Protein AF-A0A7Y1YVW4-F1 (afdb_monomer)

Nearest PDB structures (foldseek):
  5nim-assembly1_A  TM=5.819E-01  e=1.202E+00  Mycobacterium tuberculosis
  5f27-assembly1_A-2  TM=5.904E-01  e=3.235E+00  Mycobacterium tuberculosis CDC1551
  5nz1-assembly1_A  TM=5.625E-01  e=4.423E+00  Mycobacterium tuberculosis H37Rv
  8pni-assembly1_B  TM=2.778E-01  e=3.408E+00  Pseudomonas aeruginosa
  5wdd-assembly2_B  TM=2.555E-01  e=6.370E+00  Gallus gallus

Sequence (123 aa):
MFDVINGLATFAVENPELGRIWLFEMLSSDNPEDDVFFSHFHKSTAAMTASDVSEPGIDAEVLSVLMLAGYFLWPVWVRSKARTKKERNAMARRMSREVLRLTLHGTMRPEAFPELQALLDEA

Structure (mmCIF, N/CA/C/O backbone):
data_AF-A0A7Y1YVW4-F1
#
_entry.id   AF-A0A7Y1YVW4-F1
#
loop_
_atom_site.group_PDB
_atom_site.id
_atom_site.type_symbol
_atom_site.label_atom_id
_atom_site.label_alt_id
_atom_site.label_comp_id
_atom_site.label_asym_id
_atom_site.label_entity_id
_atom_site.label_seq_id
_atom_site.pdbx_PDB_ins_code
_atom_site.Cartn_x
_atom_site.Cartn_y
_atom_site.Cartn_z
_atom_site.occupancy
_atom_site.B_iso_or_equiv
_atom_site.auth_seq_id
_atom_site.auth_comp_id
_atom_site.auth_asym_id
_atom_site.auth_atom_id
_atom_site.pdbx_PDB_model_num
ATOM 1 N N . MET A 1 1 ? -2.349 13.092 -4.332 1.00 67.62 1 MET A N 1
ATOM 2 C CA . MET A 1 1 ? -1.627 11.844 -3.989 1.00 67.62 1 MET A CA 1
ATOM 3 C C . MET A 1 1 ? -1.432 11.662 -2.486 1.00 67.62 1 MET A C 1
ATOM 5 O O . MET A 1 1 ? -1.935 10.685 -1.947 1.00 67.62 1 MET A O 1
ATOM 9 N N . PHE A 1 2 ? -0.761 12.590 -1.791 1.00 75.50 2 PHE A N 1
ATOM 10 C CA . PHE A 1 2 ? -0.528 12.470 -0.344 1.00 75.50 2 PHE A CA 1
ATOM 11 C C . PHE A 1 2 ? -1.816 12.292 0.477 1.00 75.50 2 PHE A C 1
ATOM 13 O O . PHE A 1 2 ? -1.842 11.463 1.380 1.00 75.50 2 PHE A O 1
ATOM 20 N N . ASP A 1 3 ? -2.895 12.997 0.131 1.00 78.06 3 ASP A N 1
ATOM 21 C CA . ASP A 1 3 ? -4.174 12.874 0.843 1.00 78.06 3 ASP A CA 1
ATOM 22 C C . ASP A 1 3 ? -4.801 11.482 0.718 1.00 78.06 3 ASP A C 1
ATOM 24 O O . ASP A 1 3 ? -5.421 11.011 1.664 1.00 78.06 3 ASP A O 1
ATOM 28 N N . VAL A 1 4 ? -4.577 10.786 -0.403 1.00 80.31 4 VAL A N 1
ATOM 29 C CA . VAL A 1 4 ? -5.046 9.405 -0.615 1.00 80.31 4 VAL A CA 1
ATOM 30 C C . VAL A 1 4 ? -4.245 8.443 0.261 1.00 80.31 4 VAL A C 1
ATOM 32 O O . VAL A 1 4 ? -4.825 7.695 1.043 1.00 80.31 4 VAL A O 1
ATOM 35 N N . ILE A 1 5 ? -2.910 8.532 0.207 1.00 82.50 5 ILE A N 1
ATOM 36 C CA . ILE A 1 5 ? -1.996 7.730 1.040 1.00 82.50 5 ILE A CA 1
ATOM 37 C C . ILE A 1 5 ? -2.304 7.941 2.529 1.00 82.50 5 ILE A C 1
ATOM 39 O O . ILE A 1 5 ? -2.374 6.992 3.312 1.00 82.50 5 ILE A O 1
ATOM 43 N N . ASN A 1 6 ? -2.504 9.199 2.926 1.00 86.38 6 ASN A N 1
ATOM 44 C CA . ASN A 1 6 ? -2.794 9.562 4.301 1.00 86.38 6 ASN A CA 1
ATOM 45 C C . ASN A 1 6 ? -4.208 9.177 4.738 1.00 86.38 6 ASN A C 1
ATOM 47 O O . ASN A 1 6 ? -4.390 8.763 5.884 1.00 86.38 6 ASN A O 1
ATOM 51 N N . GLY A 1 7 ? -5.189 9.289 3.844 1.00 87.94 7 GLY A N 1
ATOM 52 C CA . GLY A 1 7 ? -6.552 8.827 4.072 1.00 87.94 7 GLY A CA 1
ATOM 53 C C . GLY A 1 7 ? -6.582 7.329 4.345 1.00 87.94 7 GLY A C 1
ATOM 54 O O . GLY A 1 7 ? -7.141 6.911 5.354 1.00 87.94 7 GLY A O 1
ATOM 55 N N . LEU A 1 8 ? -5.888 6.536 3.527 1.00 88.31 8 LEU A N 1
ATOM 56 C CA . LEU A 1 8 ? -5.833 5.084 3.677 1.00 88.31 8 LEU A CA 1
ATOM 57 C C . LEU A 1 8 ? -5.103 4.646 4.954 1.00 88.31 8 LEU A C 1
ATOM 59 O O . LEU A 1 8 ? -5.605 3.807 5.699 1.00 88.31 8 LEU A O 1
ATOM 63 N N . ALA A 1 9 ? -3.960 5.265 5.265 1.00 91.75 9 ALA A N 1
ATOM 64 C CA . ALA A 1 9 ? -3.238 4.991 6.507 1.00 91.75 9 ALA A CA 1
ATOM 65 C C . ALA A 1 9 ? -4.067 5.355 7.749 1.00 91.75 9 ALA A C 1
ATOM 67 O O . ALA A 1 9 ? -4.069 4.619 8.736 1.00 91.75 9 ALA A O 1
ATOM 68 N N . THR A 1 10 ? -4.778 6.487 7.706 1.00 93.06 10 THR A N 1
ATOM 69 C CA . THR A 1 10 ? -5.696 6.899 8.777 1.00 93.06 10 THR A CA 1
ATOM 70 C C . THR A 1 10 ? -6.841 5.906 8.915 1.00 93.06 10 THR A C 1
ATOM 72 O O . THR A 1 10 ? -7.078 5.418 10.016 1.00 93.06 10 THR A O 1
ATOM 75 N N . PHE A 1 11 ? -7.491 5.549 7.806 1.00 92.19 11 PHE A N 1
ATOM 76 C CA . PHE A 1 11 ? -8.603 4.606 7.783 1.00 92.19 11 PHE A CA 1
ATOM 77 C C . PHE A 1 11 ? -8.214 3.248 8.374 1.00 92.19 11 PHE A C 1
ATOM 79 O O . PHE A 1 11 ? -8.900 2.762 9.270 1.00 92.19 11 PHE A O 1
ATOM 86 N N . ALA A 1 12 ? -7.087 2.674 7.946 1.00 92.81 12 ALA A N 1
ATOM 87 C CA . ALA A 1 12 ? -6.587 1.401 8.464 1.00 92.81 12 ALA A CA 1
ATOM 88 C C . ALA A 1 12 ? -6.299 1.455 9.976 1.00 92.81 12 ALA A C 1
ATOM 90 O O . ALA A 1 12 ? -6.566 0.505 10.710 1.00 92.81 12 ALA A O 1
ATOM 91 N N . VAL A 1 13 ? -5.765 2.579 10.465 1.00 94.88 13 VAL A N 1
ATOM 92 C CA . VAL A 1 13 ? -5.480 2.777 11.893 1.00 94.88 13 VAL A CA 1
ATOM 93 C C . VAL A 1 13 ? -6.748 2.992 12.722 1.00 94.88 13 VAL A C 1
ATOM 95 O O . VAL A 1 13 ? -6.792 2.574 13.882 1.00 94.88 13 VAL A O 1
ATOM 98 N N . GLU A 1 14 ? -7.753 3.664 12.165 1.00 94.06 14 GLU A N 1
ATOM 99 C CA . GLU A 1 14 ? -9.033 3.906 12.833 1.00 94.06 14 GLU A CA 1
ATOM 100 C C . GLU A 1 14 ? -9.939 2.669 12.833 1.00 94.06 14 GLU A C 1
ATOM 102 O O . GLU A 1 14 ? -10.684 2.500 13.795 1.00 94.06 14 GLU A O 1
ATOM 107 N N . ASN A 1 15 ? -9.809 1.789 11.833 1.00 93.94 15 ASN A N 1
ATOM 108 C CA . ASN A 1 15 ? -10.664 0.613 11.633 1.00 93.94 15 ASN A CA 1
ATOM 109 C C . ASN A 1 15 ? -9.840 -0.693 11.502 1.00 93.94 15 ASN A C 1
ATOM 111 O O . ASN A 1 15 ? -9.886 -1.374 10.471 1.00 93.94 15 ASN A O 1
ATOM 115 N N . PRO A 1 16 ? -9.026 -1.062 12.513 1.00 92.62 16 PRO A N 1
ATOM 116 C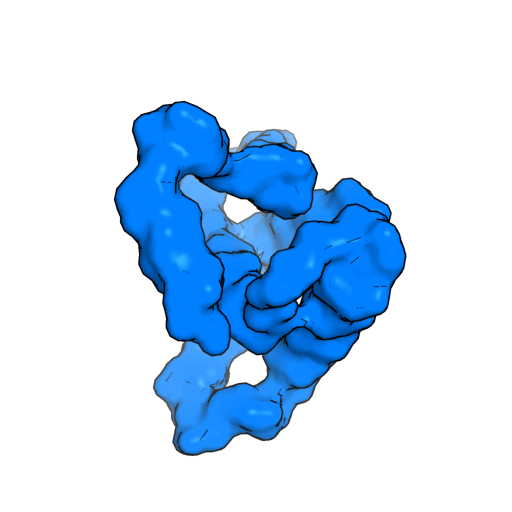 CA . PRO A 1 16 ? -8.127 -2.216 12.435 1.00 92.62 16 PRO A CA 1
ATOM 117 C C . PRO A 1 16 ? -8.853 -3.559 12.284 1.00 92.62 16 PRO A C 1
ATOM 119 O O . PRO A 1 16 ? -8.268 -4.527 11.808 1.00 92.62 16 PRO A O 1
ATOM 122 N N . GLU A 1 17 ? -10.095 -3.663 12.747 1.00 93.88 17 GLU A N 1
ATOM 123 C C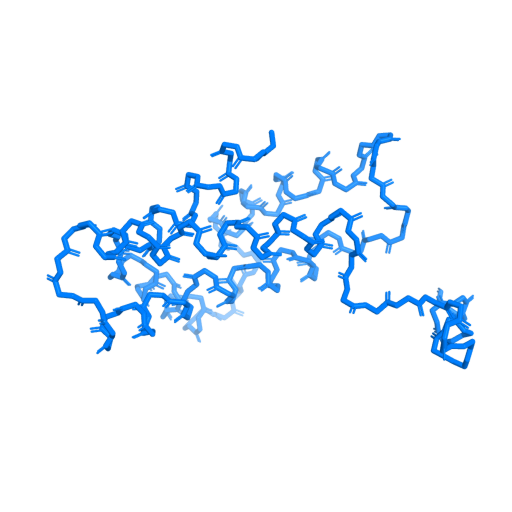A . GLU A 1 17 ? -10.950 -4.838 12.579 1.00 93.88 17 GLU A CA 1
ATOM 124 C C . GLU A 1 17 ? -11.339 -5.079 11.122 1.00 93.88 17 GLU A C 1
ATOM 126 O O . GLU A 1 17 ? -11.296 -6.230 10.700 1.00 93.88 17 GLU A O 1
ATOM 131 N N . LEU A 1 18 ? -11.612 -4.027 10.341 1.00 91.56 18 LEU A N 1
ATOM 132 C CA . LEU A 1 18 ? -11.928 -4.169 8.917 1.00 91.56 18 LEU A CA 1
ATOM 133 C C . LEU A 1 18 ? -10.741 -4.754 8.150 1.00 91.56 18 LEU A C 1
ATOM 135 O O . LEU A 1 18 ? -10.908 -5.691 7.379 1.00 91.56 18 LEU A O 1
ATOM 139 N N . GLY A 1 19 ? -9.527 -4.274 8.438 1.00 89.69 19 GLY A N 1
ATOM 140 C CA . GLY A 1 19 ? -8.309 -4.839 7.854 1.00 89.69 19 GLY A CA 1
ATOM 141 C C . GLY A 1 19 ? -8.077 -6.305 8.239 1.00 89.69 19 GLY A C 1
ATOM 142 O O . GLY A 1 19 ? -7.602 -7.082 7.421 1.00 89.69 19 GLY A O 1
ATOM 143 N N . ARG A 1 20 ? -8.437 -6.713 9.465 1.00 90.81 20 ARG A N 1
ATOM 144 C CA . ARG A 1 20 ? -8.323 -8.121 9.891 1.00 90.81 20 ARG A CA 1
ATOM 145 C C . ARG A 1 20 ? -9.348 -9.026 9.223 1.00 90.81 20 ARG A C 1
ATOM 147 O O . ARG A 1 20 ? -8.988 -10.139 8.865 1.00 90.81 20 ARG A O 1
ATOM 154 N N . ILE A 1 21 ? -10.596 -8.573 9.114 1.00 91.62 21 ILE A N 1
ATOM 155 C CA . ILE A 1 21 ? -11.664 -9.325 8.447 1.00 91.62 21 ILE A CA 1
ATOM 156 C C . ILE A 1 21 ? -11.280 -9.530 6.988 1.00 91.62 21 ILE A C 1
ATOM 158 O O . ILE A 1 21 ? -11.237 -10.667 6.538 1.00 91.62 21 ILE A O 1
ATOM 162 N N . TRP A 1 22 ? -10.882 -8.457 6.304 1.00 90.69 22 TRP A N 1
ATOM 163 C CA . TRP A 1 22 ? -10.485 -8.548 4.906 1.00 90.69 22 TRP A CA 1
ATOM 164 C C . TRP A 1 22 ? -9.257 -9.450 4.711 1.00 90.69 22 TRP A C 1
ATOM 166 O O . TRP A 1 22 ? -9.273 -10.332 3.860 1.00 90.69 22 TRP A O 1
ATOM 176 N N . LEU A 1 23 ? -8.218 -9.322 5.549 1.00 90.00 23 LEU A N 1
ATOM 177 C CA . LEU A 1 23 ? -7.071 -10.234 5.491 1.00 90.00 23 LEU A CA 1
ATOM 178 C C . LEU A 1 23 ? -7.491 -11.696 5.711 1.00 90.00 23 LEU A C 1
ATOM 180 O O . LEU A 1 23 ? -6.979 -12.585 5.042 1.00 90.00 23 LEU A O 1
ATOM 184 N N . PHE A 1 24 ? -8.411 -11.958 6.640 1.00 90.69 24 PHE A N 1
ATOM 185 C CA . PHE A 1 24 ? -8.922 -13.305 6.872 1.00 90.69 24 PHE A CA 1
ATOM 186 C C . PHE A 1 24 ? -9.693 -13.845 5.662 1.00 90.69 24 PHE A C 1
ATOM 188 O O . PHE A 1 24 ? -9.458 -14.984 5.271 1.00 90.69 24 PHE A O 1
ATOM 195 N N . GLU A 1 25 ? -10.574 -13.043 5.061 1.00 88.81 25 GLU A N 1
ATOM 196 C CA . GLU A 1 25 ? -11.323 -13.406 3.852 1.00 88.81 25 GLU A CA 1
ATOM 197 C C . GLU A 1 25 ? -10.374 -13.715 2.691 1.00 88.81 25 GLU A C 1
ATOM 199 O O . GLU A 1 25 ? -10.484 -14.774 2.080 1.00 88.81 25 GLU A O 1
ATOM 204 N N . MET A 1 26 ? -9.376 -12.858 2.464 1.00 86.50 26 MET A N 1
ATOM 205 C CA . MET A 1 26 ? -8.360 -13.042 1.426 1.00 86.50 26 MET A CA 1
ATOM 206 C C . MET A 1 26 ? -7.544 -14.324 1.636 1.00 86.50 26 MET A C 1
ATOM 208 O O . MET A 1 26 ? -7.334 -15.078 0.693 1.00 86.50 26 MET A O 1
ATOM 212 N N . LEU A 1 27 ? -7.120 -14.607 2.874 1.00 88.50 27 LEU A N 1
ATOM 213 C CA . LEU A 1 27 ? -6.383 -15.833 3.218 1.00 88.50 27 LEU A CA 1
ATOM 214 C C . LEU A 1 27 ? -7.246 -17.101 3.172 1.00 88.50 27 LEU A C 1
ATOM 216 O O . LEU A 1 27 ? -6.699 -18.201 3.139 1.00 88.50 27 LEU A O 1
ATOM 220 N N . SER A 1 28 ? -8.569 -16.954 3.225 1.00 88.62 28 SER A N 1
ATOM 221 C CA . SER A 1 28 ? -9.523 -18.066 3.193 1.00 88.62 28 SER A CA 1
ATOM 222 C C . SER A 1 28 ? -10.116 -18.297 1.801 1.00 88.62 28 SER A C 1
ATOM 224 O O . SER A 1 28 ? -10.890 -19.237 1.636 1.00 88.62 28 SER A O 1
ATOM 226 N N . SER A 1 29 ? -9.807 -17.439 0.824 1.00 86.31 29 SER A N 1
ATOM 227 C CA . SER A 1 29 ? -10.320 -17.544 -0.540 1.00 86.31 29 SER A CA 1
ATOM 228 C C . SER A 1 29 ? -9.492 -18.526 -1.363 1.00 86.31 29 SER A C 1
ATOM 230 O O . SER A 1 29 ? -8.265 -18.438 -1.388 1.00 86.31 29 SER A O 1
ATOM 232 N N . ASP A 1 30 ? -10.167 -19.408 -2.100 1.00 86.56 30 ASP A N 1
ATOM 233 C CA . ASP A 1 30 ? -9.529 -20.245 -3.122 1.00 86.56 30 ASP A CA 1
ATOM 234 C C . ASP A 1 30 ? -9.140 -19.422 -4.370 1.00 86.56 30 ASP A C 1
ATOM 236 O O . ASP A 1 30 ? -8.224 -19.801 -5.097 1.00 86.56 30 ASP A O 1
ATOM 240 N N . ASN A 1 31 ? -9.796 -18.268 -4.580 1.00 84.69 31 ASN A N 1
ATOM 241 C CA . ASN A 1 31 ? -9.574 -17.340 -5.691 1.00 84.69 31 ASN A CA 1
ATOM 242 C C . ASN A 1 31 ? -9.394 -15.902 -5.160 1.00 84.69 31 ASN A C 1
ATOM 244 O O . ASN A 1 31 ? -10.365 -15.144 -5.065 1.00 84.69 31 ASN A O 1
ATOM 248 N N . PRO A 1 32 ? -8.178 -15.481 -4.783 1.00 7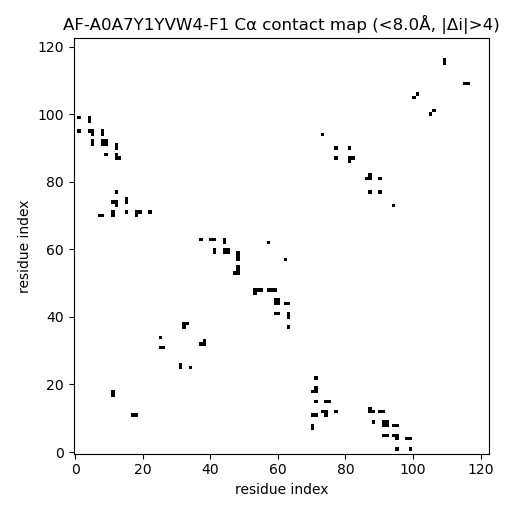5.94 32 PRO A N 1
ATOM 249 C CA . PRO A 1 32 ? -7.932 -14.112 -4.321 1.00 75.94 32 PRO A CA 1
ATOM 250 C C . PRO A 1 32 ? -8.139 -13.053 -5.420 1.00 75.94 32 PRO A C 1
ATOM 252 O O . PRO A 1 32 ? -8.370 -11.889 -5.106 1.00 75.94 32 PRO A O 1
ATOM 255 N N . GLU A 1 33 ? -8.111 -13.445 -6.697 1.00 75.94 33 GLU A N 1
ATOM 256 C CA . GLU A 1 33 ? -8.349 -12.551 -7.843 1.00 75.94 33 GLU A CA 1
ATOM 257 C C . GLU A 1 33 ? -9.795 -12.026 -7.920 1.00 75.94 33 GLU A C 1
ATOM 259 O O . GLU A 1 33 ? -10.032 -10.936 -8.445 1.00 75.94 33 GLU A O 1
ATOM 264 N N . ASP A 1 34 ? -10.759 -12.756 -7.347 1.00 84.62 34 ASP A N 1
ATOM 265 C CA . ASP A 1 34 ? -12.174 -12.361 -7.305 1.00 84.62 34 ASP A CA 1
ATOM 266 C C . ASP A 1 34 ? -12.464 -11.309 -6.210 1.00 84.62 34 ASP A C 1
ATOM 268 O O . ASP A 1 34 ? -13.589 -10.812 -6.083 1.00 84.62 34 ASP A O 1
A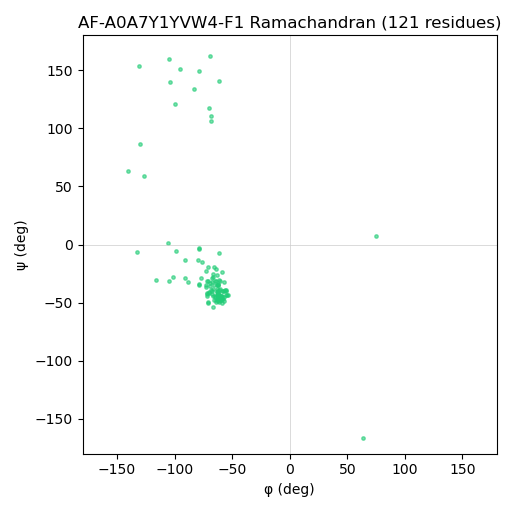TOM 272 N N . ASP A 1 35 ? -11.460 -10.944 -5.404 1.00 88.94 35 ASP A N 1
ATOM 273 C CA . ASP A 1 35 ? -11.605 -9.975 -4.322 1.00 88.94 35 ASP A CA 1
ATOM 274 C C . ASP A 1 35 ? -11.863 -8.560 -4.876 1.00 88.94 35 ASP A C 1
ATOM 276 O O . ASP A 1 35 ? -11.006 -7.894 -5.466 1.00 88.94 35 ASP A O 1
ATOM 280 N N . VAL A 1 36 ? -13.087 -8.070 -4.660 1.00 86.31 36 VAL A N 1
ATOM 281 C CA . VAL A 1 36 ? -13.546 -6.765 -5.161 1.00 86.31 36 VAL A CA 1
ATOM 282 C C . VAL A 1 36 ? -12.731 -5.609 -4.574 1.00 86.31 36 VAL A C 1
ATOM 284 O O . VAL A 1 36 ? -12.479 -4.614 -5.264 1.00 86.31 36 VAL A O 1
ATOM 287 N N . PHE A 1 37 ? -12.303 -5.714 -3.315 1.00 83.94 37 PHE A N 1
ATOM 288 C CA . PHE A 1 37 ? -11.532 -4.662 -2.659 1.00 83.94 37 PHE A CA 1
ATOM 289 C C . PHE A 1 37 ? -10.110 -4.593 -3.216 1.00 83.94 37 PHE A C 1
ATOM 291 O O . PHE A 1 37 ? -9.619 -3.496 -3.499 1.00 83.94 37 PHE A O 1
ATOM 298 N N . PHE A 1 38 ? -9.478 -5.743 -3.444 1.00 88.25 38 PHE A N 1
ATOM 299 C CA . PHE A 1 38 ? -8.184 -5.854 -4.094 1.00 88.25 38 PHE A CA 1
ATOM 300 C C . PHE A 1 38 ? -8.275 -5.332 -5.521 1.00 88.25 38 PHE A C 1
ATOM 302 O O . PHE A 1 38 ? -7.495 -4.457 -5.881 1.00 88.25 38 PHE A O 1
ATOM 309 N N . SER A 1 39 ? -9.284 -5.744 -6.294 1.00 88.88 39 SER A N 1
ATOM 310 C CA . SER A 1 39 ? -9.512 -5.245 -7.655 1.00 88.88 39 SER A CA 1
ATOM 311 C C . SER A 1 39 ? -9.617 -3.714 -7.702 1.00 88.88 39 SER A C 1
ATOM 313 O O . SER A 1 39 ? -9.016 -3.062 -8.558 1.00 88.88 39 SER A O 1
ATOM 315 N N . HIS A 1 40 ? -10.345 -3.099 -6.765 1.00 88.00 40 HIS A N 1
ATOM 316 C CA . HIS A 1 40 ? -10.447 -1.639 -6.673 1.00 88.00 40 HIS A CA 1
ATOM 317 C C . HIS A 1 40 ? -9.133 -0.964 -6.273 1.00 88.00 40 HIS A C 1
ATOM 319 O O . HIS A 1 40 ? -8.771 0.075 -6.841 1.00 88.00 40 HIS A O 1
ATOM 325 N N . PHE A 1 41 ? -8.417 -1.537 -5.306 1.00 88.25 41 PHE A N 1
ATOM 326 C CA . PHE A 1 41 ? -7.123 -1.018 -4.888 1.00 88.25 41 PHE A CA 1
ATOM 327 C C . PHE A 1 41 ? -6.102 -1.115 -6.028 1.00 88.25 41 PHE A C 1
ATOM 329 O O . PHE A 1 41 ? -5.490 -0.109 -6.385 1.00 88.25 41 PHE A O 1
ATOM 336 N N . HIS A 1 42 ? -6.022 -2.276 -6.676 1.00 91.44 42 HIS A N 1
ATOM 337 C CA . HIS A 1 42 ? -5.175 -2.532 -7.830 1.00 91.44 42 HIS A CA 1
ATOM 338 C C . HIS A 1 42 ? -5.469 -1.586 -8.990 1.00 91.44 42 HIS A C 1
ATOM 340 O O . HIS A 1 42 ? -4.545 -0.964 -9.496 1.00 91.44 42 HIS A O 1
ATOM 346 N N . LYS A 1 43 ? -6.738 -1.361 -9.356 1.00 91.62 43 LYS A N 1
ATOM 347 C CA . LYS A 1 43 ? -7.097 -0.366 -10.387 1.00 91.62 43 LYS A CA 1
ATOM 348 C C . LYS A 1 43 ? -6.553 1.027 -10.071 1.00 91.62 43 LYS A C 1
ATOM 350 O O . LYS A 1 43 ? -6.099 1.730 -10.970 1.00 91.62 43 LYS A O 1
ATOM 355 N N . SER A 1 44 ? -6.587 1.425 -8.800 1.00 89.62 44 SER A N 1
ATOM 356 C CA . SER A 1 44 ? -6.061 2.722 -8.364 1.00 89.62 44 SER A CA 1
ATOM 357 C C . SER A 1 44 ? -4.532 2.769 -8.445 1.00 89.62 44 SER A C 1
ATOM 359 O O . SER A 1 44 ? -3.974 3.765 -8.902 1.00 89.62 44 SER A O 1
ATOM 361 N N . THR A 1 45 ? -3.852 1.692 -8.041 1.00 91.38 45 THR A N 1
ATOM 362 C CA . THR A 1 45 ? -2.395 1.560 -8.174 1.00 91.38 45 THR A CA 1
ATOM 363 C C . THR A 1 45 ? -1.973 1.521 -9.641 1.00 91.38 45 THR A C 1
ATOM 365 O O . THR A 1 45 ? -1.064 2.249 -10.010 1.00 91.38 45 THR A O 1
ATOM 368 N N . ALA A 1 46 ? -2.666 0.768 -10.491 1.00 93.88 46 ALA A N 1
ATOM 369 C CA . ALA A 1 46 ? -2.394 0.672 -11.921 1.00 93.88 46 ALA A CA 1
ATOM 370 C C . ALA A 1 46 ? -2.567 2.020 -12.632 1.00 93.88 46 ALA A C 1
ATOM 372 O O . ALA A 1 46 ? -1.728 2.412 -13.436 1.00 93.88 46 ALA A O 1
ATOM 373 N N . ALA A 1 47 ? -3.612 2.782 -12.295 1.00 92.38 47 ALA A N 1
ATOM 374 C CA . ALA A 1 47 ? -3.780 4.137 -12.819 1.00 92.38 47 ALA A CA 1
ATOM 375 C C . ALA A 1 47 ? -2.649 5.081 -12.372 1.00 92.38 47 ALA A C 1
ATOM 377 O O . ALA A 1 47 ? -2.245 5.963 -13.128 1.00 92.38 47 ALA A O 1
ATOM 378 N N . MET A 1 48 ? -2.137 4.905 -11.150 1.00 90.56 48 MET A N 1
ATOM 379 C CA . MET A 1 48 ? -0.987 5.658 -10.655 1.00 90.56 48 MET A CA 1
ATOM 380 C C . MET A 1 48 ? 0.278 5.283 -11.432 1.00 90.56 48 MET A C 1
ATOM 382 O O . MET A 1 48 ? 0.904 6.178 -11.988 1.00 90.56 48 MET A O 1
ATOM 386 N N . THR A 1 49 ? 0.631 4.000 -11.519 1.00 93.69 49 THR A N 1
ATOM 387 C CA . THR A 1 49 ? 1.877 3.541 -12.159 1.00 93.69 49 THR A CA 1
ATOM 388 C C . THR A 1 49 ? 1.902 3.775 -13.666 1.00 93.69 49 THR A C 1
ATOM 390 O O . THR A 1 49 ? 2.968 4.000 -14.221 1.00 93.69 49 THR A O 1
ATOM 393 N N . ALA A 1 50 ? 0.740 3.784 -14.324 1.00 94.00 50 ALA A N 1
ATOM 394 C CA . ALA A 1 50 ? 0.620 4.095 -15.747 1.00 94.00 50 ALA A CA 1
ATOM 395 C C . ALA A 1 50 ? 0.680 5.603 -16.065 1.00 94.00 50 ALA A C 1
ATOM 397 O O . ALA A 1 50 ? 0.589 5.981 -17.230 1.00 94.00 50 ALA A O 1
ATOM 398 N N . SER A 1 51 ? 0.770 6.477 -15.057 1.00 93.00 51 SER A N 1
ATOM 399 C CA . SER A 1 51 ? 0.838 7.925 -15.276 1.00 93.00 51 SER A CA 1
ATOM 400 C C . SER A 1 51 ? 2.233 8.387 -15.702 1.00 93.00 51 SER A C 1
ATOM 402 O O . SER A 1 51 ? 3.238 7.868 -15.224 1.00 93.00 51 SER A O 1
ATOM 404 N N . ASP A 1 52 ? 2.293 9.458 -16.498 1.00 94.12 52 ASP A N 1
ATOM 405 C CA . ASP A 1 52 ? 3.540 10.057 -17.015 1.00 94.12 52 ASP A CA 1
ATOM 406 C C . ASP A 1 52 ? 4.505 10.586 -15.933 1.00 94.12 52 ASP A C 1
ATOM 408 O O . ASP A 1 52 ? 5.607 11.037 -16.240 1.00 94.12 52 ASP A O 1
ATOM 412 N N . VAL A 1 53 ? 4.081 10.595 -14.667 1.00 90.56 53 VAL A N 1
ATOM 413 C CA . VAL A 1 53 ? 4.874 11.064 -13.520 1.00 90.56 53 VAL A CA 1
ATOM 414 C C . VAL A 1 53 ? 5.399 9.922 -12.647 1.00 90.56 53 VAL A C 1
ATOM 416 O O . VAL A 1 53 ? 6.010 10.193 -11.615 1.00 90.56 53 VAL A O 1
ATOM 419 N N . SER A 1 54 ? 5.121 8.668 -13.012 1.00 93.06 54 SER A N 1
ATOM 420 C CA . SER A 1 54 ? 5.620 7.487 -12.305 1.00 93.06 54 SER A CA 1
ATOM 421 C C . SER A 1 54 ? 6.885 6.941 -12.953 1.00 93.06 54 SER A C 1
ATOM 423 O O . SER A 1 54 ? 7.078 7.058 -14.161 1.00 93.06 54 SER A O 1
ATOM 425 N N . GLU A 1 55 ? 7.734 6.318 -12.136 1.00 91.56 55 GLU A N 1
ATOM 426 C CA . GLU A 1 55 ? 8.876 5.563 -12.647 1.00 91.56 55 GLU A CA 1
ATOM 427 C C . GLU A 1 55 ? 8.387 4.403 -13.535 1.00 91.56 55 GLU A C 1
ATOM 429 O O . GLU A 1 55 ? 7.376 3.764 -13.215 1.00 91.56 55 GLU A O 1
ATOM 434 N N . PRO A 1 56 ? 9.073 4.121 -14.655 1.00 90.56 56 PRO A N 1
ATOM 435 C CA . PRO A 1 56 ? 8.713 3.017 -15.531 1.00 90.56 56 PRO A CA 1
ATOM 436 C C . PRO A 1 56 ? 8.998 1.661 -14.869 1.00 90.56 56 PRO A C 1
ATOM 438 O O . PRO A 1 56 ? 9.762 1.556 -13.912 1.00 90.56 56 PRO A O 1
ATOM 441 N N . GLY A 1 57 ? 8.389 0.600 -15.404 1.00 91.00 57 GLY A N 1
ATOM 442 C CA . GLY A 1 57 ? 8.670 -0.778 -14.978 1.00 91.00 57 GLY A CA 1
ATOM 443 C C . GLY A 1 57 ? 8.076 -1.178 -13.623 1.00 91.00 57 GLY A C 1
ATOM 444 O O . GLY A 1 57 ? 8.356 -2.269 -13.137 1.00 91.00 57 GLY A O 1
ATOM 445 N N . ILE A 1 58 ? 7.242 -0.335 -13.003 1.00 93.50 58 ILE A N 1
ATOM 446 C CA . ILE A 1 58 ? 6.547 -0.703 -11.766 1.00 93.50 58 ILE A CA 1
ATOM 447 C C . ILE A 1 58 ? 5.478 -1.759 -12.068 1.00 93.50 58 ILE A C 1
ATOM 449 O O . ILE A 1 58 ? 4.477 -1.474 -12.731 1.00 93.50 58 ILE A O 1
ATOM 453 N N . ASP A 1 59 ? 5.638 -2.944 -11.486 1.00 95.06 59 ASP A N 1
ATOM 454 C CA . ASP A 1 59 ? 4.575 -3.941 -11.414 1.00 95.06 59 ASP A CA 1
ATOM 455 C C . ASP A 1 59 ? 3.466 -3.449 -10.468 1.00 95.06 59 ASP A C 1
ATOM 457 O O . ASP A 1 59 ? 3.620 -3.395 -9.241 1.00 95.06 59 ASP A O 1
ATOM 461 N N . ALA A 1 60 ? 2.345 -3.034 -11.057 1.00 94.50 60 ALA A N 1
ATOM 462 C CA . ALA A 1 60 ? 1.228 -2.457 -10.323 1.00 94.50 60 ALA A CA 1
ATOM 463 C C . ALA A 1 60 ? 0.555 -3.460 -9.383 1.00 94.50 60 ALA A C 1
ATOM 465 O O . ALA A 1 60 ? 0.088 -3.069 -8.315 1.00 94.50 60 ALA A O 1
ATOM 466 N N . GLU A 1 61 ? 0.480 -4.732 -9.769 1.00 93.94 61 GLU A N 1
ATOM 467 C CA . GLU A 1 61 ? -0.167 -5.772 -8.973 1.00 93.94 61 GLU A CA 1
ATOM 468 C C . GLU A 1 61 ? 0.674 -6.097 -7.742 1.00 93.94 61 GLU A C 1
ATOM 470 O O . GLU A 1 61 ? 0.189 -6.022 -6.607 1.00 93.94 61 GLU A O 1
ATOM 475 N N . VAL A 1 62 ? 1.968 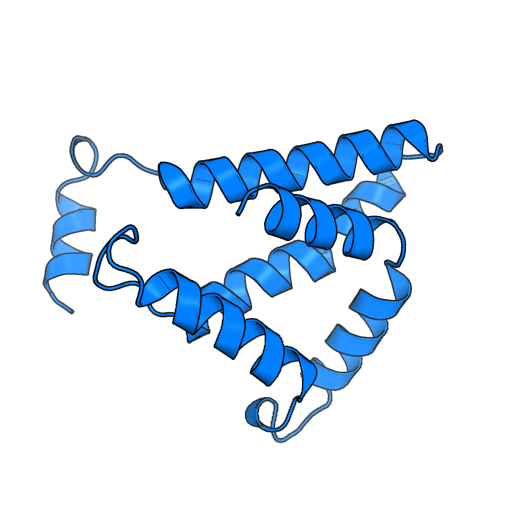-6.339 -7.946 1.00 94.94 62 VAL A N 1
ATOM 476 C CA . VAL A 1 62 ? 2.906 -6.609 -6.855 1.00 94.94 62 VAL A CA 1
ATOM 477 C C . VAL A 1 62 ? 3.000 -5.404 -5.917 1.00 94.94 62 VAL A C 1
ATOM 479 O O . VAL A 1 62 ? 2.950 -5.565 -4.692 1.00 94.94 62 VAL A O 1
ATOM 482 N N . LEU A 1 63 ? 3.054 -4.176 -6.451 1.00 93.75 63 LEU A N 1
ATOM 483 C CA . LEU A 1 63 ? 3.046 -2.967 -5.625 1.00 93.75 63 LEU A CA 1
ATOM 484 C C . LEU A 1 63 ? 1.762 -2.851 -4.789 1.00 93.75 63 LEU A C 1
ATOM 486 O O . LEU A 1 63 ? 1.829 -2.457 -3.618 1.00 93.75 63 LEU A O 1
ATOM 490 N N . SER A 1 64 ? 0.603 -3.212 -5.349 1.00 92.19 64 SER A N 1
ATOM 491 C CA . SER A 1 64 ? -0.659 -3.219 -4.610 1.00 92.19 64 SER A CA 1
ATOM 492 C C . SER A 1 64 ? -0.607 -4.150 -3.401 1.00 92.19 64 SER A C 1
ATOM 494 O O . SER A 1 64 ? -0.980 -3.743 -2.296 1.00 92.19 64 SER A O 1
ATOM 496 N N . VAL A 1 65 ? -0.090 -5.368 -3.583 1.00 92.25 65 VAL A N 1
ATOM 497 C CA . VAL A 1 65 ? 0.070 -6.349 -2.499 1.00 92.25 65 VAL A CA 1
ATOM 498 C C . VAL A 1 65 ? 1.009 -5.819 -1.412 1.00 92.25 65 VAL A C 1
ATOM 500 O O . VAL A 1 65 ? 0.661 -5.857 -0.229 1.00 92.25 65 VAL A O 1
ATOM 503 N N . LEU A 1 66 ? 2.165 -5.259 -1.791 1.00 93.88 66 LEU A N 1
ATOM 504 C CA . LEU A 1 66 ? 3.136 -4.698 -0.843 1.00 93.88 66 LEU A CA 1
ATOM 505 C C . LEU A 1 66 ? 2.526 -3.582 0.018 1.00 93.88 66 LEU A C 1
ATOM 507 O O . LEU A 1 66 ? 2.713 -3.554 1.240 1.00 93.88 66 LEU A O 1
ATOM 511 N N . MET A 1 67 ? 1.769 -2.673 -0.600 1.00 92.12 67 MET A N 1
ATOM 512 C CA . MET A 1 67 ? 1.100 -1.591 0.120 1.00 92.12 67 MET A CA 1
ATOM 513 C C . MET A 1 67 ? 0.011 -2.118 1.062 1.00 92.12 67 MET A C 1
ATOM 515 O O . MET A 1 67 ? -0.020 -1.729 2.234 1.00 92.12 67 MET A O 1
ATOM 519 N N . LEU A 1 68 ? -0.858 -3.020 0.589 1.00 90.81 68 LEU A N 1
ATOM 520 C CA . LEU A 1 68 ? -1.943 -3.587 1.398 1.00 90.81 68 LEU A CA 1
ATOM 521 C C . LEU A 1 68 ? -1.422 -4.375 2.596 1.00 90.81 68 LEU A C 1
ATOM 523 O O . LEU A 1 68 ? -1.916 -4.174 3.706 1.00 90.81 68 LEU A O 1
ATOM 527 N N . ALA A 1 69 ? -0.378 -5.186 2.419 1.00 92.50 69 ALA A N 1
ATOM 528 C CA . ALA A 1 69 ? 0.268 -5.888 3.525 1.00 92.50 69 ALA A CA 1
ATOM 529 C C . ALA A 1 69 ? 0.720 -4.905 4.621 1.00 92.50 69 ALA A C 1
ATOM 531 O O . ALA A 1 69 ? 0.465 -5.116 5.811 1.00 92.50 69 ALA A O 1
ATOM 532 N N . GLY A 1 70 ? 1.317 -3.777 4.223 1.00 93.62 70 GLY A N 1
ATOM 533 C CA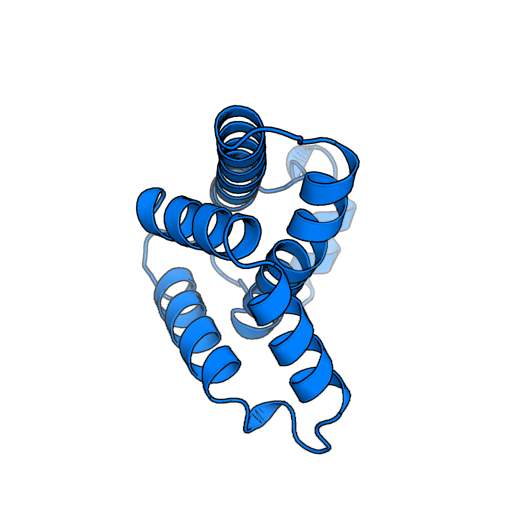 . GLY A 1 70 ? 1.670 -2.694 5.136 1.00 93.62 70 GLY A CA 1
ATOM 534 C C . GLY A 1 70 ? 0.457 -2.114 5.871 1.00 93.62 70 GLY A C 1
ATOM 535 O O . GLY A 1 70 ? 0.501 -1.941 7.092 1.00 93.62 70 GLY A O 1
ATOM 536 N N . TYR A 1 71 ? -0.638 -1.844 5.160 1.00 93.19 71 TYR A N 1
ATOM 537 C CA . TYR A 1 71 ? -1.862 -1.293 5.748 1.00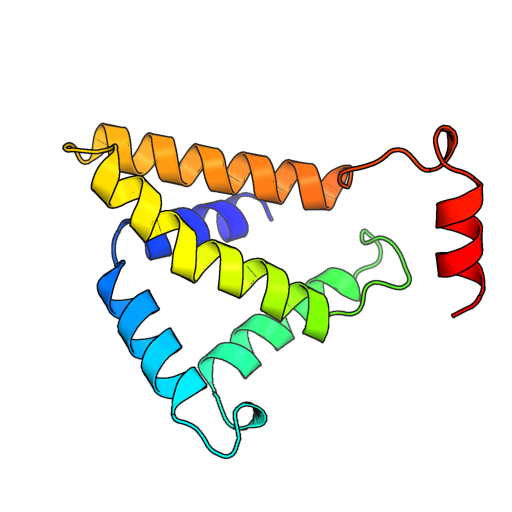 93.19 71 TYR A CA 1
ATOM 538 C C . TYR A 1 71 ? -2.601 -2.270 6.669 1.00 93.19 71 TYR A C 1
ATOM 540 O O . TYR A 1 71 ? -3.152 -1.829 7.677 1.00 93.19 71 TYR A O 1
ATOM 548 N N . PHE A 1 72 ? -2.573 -3.576 6.396 1.00 92.81 72 PHE A N 1
ATOM 549 C CA . PHE A 1 72 ? -3.154 -4.589 7.281 1.00 92.81 72 PHE A CA 1
ATOM 550 C C . PHE A 1 72 ? -2.357 -4.761 8.568 1.00 92.81 72 PHE A C 1
ATOM 552 O O . PHE A 1 72 ? -2.928 -4.894 9.655 1.00 92.81 72 PHE A O 1
ATOM 559 N N . LEU A 1 73 ? -1.028 -4.748 8.465 1.00 93.81 73 LEU A N 1
ATOM 560 C CA . LEU A 1 73 ? -0.174 -5.067 9.599 1.00 93.81 73 LEU A CA 1
ATOM 561 C C . LEU A 1 73 ? 0.151 -3.839 10.458 1.00 93.81 73 LEU A C 1
ATOM 563 O O . LEU A 1 73 ? 0.251 -3.965 11.680 1.00 93.81 73 LEU A O 1
ATOM 567 N N . TRP A 1 74 ? 0.263 -2.635 9.887 1.00 96.44 74 TRP A N 1
ATOM 568 C CA . TRP A 1 74 ? 0.599 -1.429 10.657 1.00 96.44 74 TRP A CA 1
ATOM 569 C C . TRP A 1 74 ? -0.312 -1.180 11.875 1.00 96.44 74 TRP A C 1
ATOM 571 O O . TRP A 1 74 ? 0.218 -0.915 12.965 1.00 96.44 74 TRP A O 1
ATOM 581 N N . PRO A 1 75 ? -1.649 -1.338 11.786 1.00 95.81 75 PRO A N 1
ATOM 582 C CA . PRO A 1 75 ? -2.546 -1.171 12.927 1.00 95.81 75 PRO A CA 1
ATOM 583 C C . PRO A 1 75 ? -2.253 -2.115 14.106 1.00 95.81 75 PRO A C 1
ATOM 585 O O . PRO A 1 75 ? -2.556 -1.770 15.252 1.00 95.81 75 PRO A O 1
ATOM 588 N N . VAL A 1 76 ? -1.607 -3.268 13.873 1.00 94.19 76 VAL A N 1
ATOM 589 C CA . VAL A 1 76 ? -1.133 -4.172 14.939 1.00 94.19 76 VAL A CA 1
ATOM 590 C C . VAL A 1 76 ? -0.086 -3.471 15.813 1.00 94.19 76 VAL A C 1
ATOM 592 O O . VAL A 1 76 ? -0.216 -3.450 17.041 1.00 94.19 76 VAL A O 1
ATOM 595 N N . TRP A 1 77 ? 0.903 -2.808 15.203 1.00 95.81 77 TRP A N 1
ATOM 596 C CA . TRP A 1 77 ? 1.888 -2.002 15.936 1.00 95.81 77 TRP A CA 1
ATOM 597 C C . TRP A 1 77 ? 1.305 -0.710 16.497 1.00 95.81 77 TRP A C 1
ATOM 599 O O . TRP A 1 77 ? 1.753 -0.250 17.550 1.00 95.81 77 TRP A O 1
ATOM 609 N N . VAL A 1 78 ? 0.312 -0.110 15.835 1.00 96.50 78 VAL A N 1
ATOM 610 C CA . VAL A 1 78 ? -0.364 1.066 16.397 1.00 96.50 78 VAL A CA 1
ATOM 611 C C . VAL A 1 78 ? -1.055 0.708 17.705 1.00 96.50 78 VAL A C 1
ATOM 613 O O . VAL A 1 78 ? -0.860 1.405 18.698 1.00 96.50 78 VAL A O 1
ATOM 616 N N . ARG A 1 79 ? -1.791 -0.406 17.757 1.00 92.69 79 ARG A N 1
ATOM 617 C CA . ARG A 1 79 ? -2.491 -0.844 18.972 1.00 92.69 79 ARG A CA 1
ATOM 618 C C . ARG A 1 79 ? -1.538 -1.156 20.127 1.00 92.69 79 ARG A C 1
ATOM 620 O O . ARG A 1 79 ? -1.883 -0.898 21.279 1.00 92.69 79 ARG A O 1
ATOM 627 N N . SER A 1 80 ? -0.339 -1.678 19.862 1.00 94.19 80 SER A N 1
ATOM 628 C CA . SER A 1 80 ? 0.621 -1.956 20.939 1.00 94.19 80 SER A CA 1
ATOM 629 C C . SER A 1 80 ? 1.217 -0.679 21.545 1.00 94.19 80 SER A C 1
ATOM 631 O O . SER A 1 80 ? 1.457 -0.651 22.754 1.00 94.19 80 SER A O 1
ATOM 633 N N . LYS A 1 81 ? 1.363 0.394 20.751 1.00 93.19 81 LYS A N 1
ATOM 634 C CA . LYS A 1 81 ? 2.090 1.624 21.122 1.00 93.19 81 LYS A CA 1
ATOM 635 C C . LYS A 1 81 ? 1.208 2.831 21.464 1.00 93.19 81 LYS A C 1
ATOM 637 O O . LYS A 1 81 ? 1.617 3.650 22.275 1.00 93.19 81 LYS A O 1
ATOM 642 N N . ALA A 1 82 ? 0.032 2.968 20.854 1.00 95.88 82 ALA A N 1
ATOM 643 C CA . ALA A 1 82 ? -0.850 4.125 21.017 1.00 95.88 82 ALA A CA 1
ATOM 644 C C . ALA A 1 82 ? -2.039 3.802 21.935 1.00 95.88 82 ALA A C 1
ATOM 646 O O . ALA A 1 82 ? -2.634 2.724 21.859 1.00 95.88 82 ALA A O 1
ATOM 647 N N . ARG A 1 83 ? -2.415 4.748 22.798 1.00 94.00 83 ARG A N 1
ATOM 648 C CA . ARG A 1 83 ? -3.569 4.646 23.712 1.00 94.00 83 ARG A CA 1
ATOM 649 C C . ARG A 1 83 ? -4.631 5.697 23.401 1.00 94.00 83 ARG A C 1
ATOM 651 O O . ARG A 1 83 ? -5.822 5.439 23.542 1.00 94.00 83 ARG A O 1
ATOM 658 N N . THR A 1 84 ? -4.220 6.851 22.892 1.00 96.06 84 THR A N 1
ATOM 659 C CA . THR A 1 84 ? -5.100 7.981 22.584 1.00 96.06 84 THR A CA 1
ATOM 660 C C . THR A 1 84 ? -5.353 8.131 21.084 1.00 96.06 84 THR A C 1
ATOM 662 O O . THR A 1 84 ? -4.570 7.675 20.247 1.00 96.06 84 THR A O 1
ATOM 665 N N . LYS A 1 85 ? -6.437 8.832 20.717 1.00 93.81 85 LYS A N 1
ATOM 666 C CA . LYS A 1 85 ? -6.715 9.189 19.313 1.00 93.81 85 LYS A CA 1
ATOM 667 C C . LYS A 1 85 ? -5.573 10.012 18.703 1.00 93.81 85 LYS A C 1
ATOM 669 O O . LYS A 1 85 ? -5.171 9.762 17.574 1.00 93.81 85 LYS A O 1
ATOM 674 N N . LYS A 1 86 ? -5.000 10.944 19.473 1.00 95.75 86 LYS A N 1
ATOM 675 C CA . LYS A 1 86 ? -3.866 11.770 19.035 1.00 95.75 86 LYS A CA 1
ATOM 676 C C . LYS A 1 86 ? -2.647 10.919 18.663 1.00 95.75 86 LYS A C 1
ATOM 678 O O . LYS A 1 86 ? -2.040 11.151 17.622 1.00 95.75 86 LYS A O 1
ATOM 683 N N . GLU A 1 87 ? -2.310 9.921 19.477 1.00 96.81 87 GLU A N 1
ATOM 684 C CA . GLU A 1 87 ? -1.193 9.008 19.200 1.00 96.81 87 GLU A CA 1
ATOM 685 C C . GLU A 1 87 ? -1.464 8.118 17.986 1.00 96.81 87 GLU A C 1
ATOM 687 O O . GLU A 1 87 ? -0.572 7.933 17.160 1.00 96.81 87 GLU A O 1
ATOM 692 N N . ARG A 1 88 ? -2.695 7.613 17.827 1.00 96.19 88 ARG A N 1
ATOM 693 C CA . ARG A 1 88 ? -3.088 6.852 16.631 1.00 96.19 88 ARG A CA 1
ATOM 694 C C . ARG A 1 88 ? -2.934 7.686 15.360 1.00 96.19 88 ARG A C 1
ATOM 696 O O . ARG A 1 88 ? -2.300 7.228 14.417 1.00 96.19 88 ARG A O 1
ATOM 703 N N . ASN A 1 89 ? -3.388 8.938 15.373 1.00 94.81 89 ASN A N 1
ATOM 704 C CA . ASN A 1 89 ? -3.233 9.848 14.235 1.00 94.81 89 ASN A CA 1
ATOM 705 C C . ASN A 1 89 ? -1.758 10.142 13.927 1.00 94.81 89 ASN A C 1
ATOM 707 O O . ASN A 1 89 ? -1.361 10.201 12.764 1.00 94.81 89 ASN A O 1
ATOM 711 N N . ALA A 1 90 ? -0.918 10.289 14.956 1.00 96.25 90 ALA A N 1
ATOM 712 C CA . ALA A 1 90 ? 0.522 10.439 14.764 1.00 96.25 90 ALA A CA 1
ATOM 713 C C . ALA A 1 90 ? 1.145 9.185 14.124 1.00 96.25 90 ALA A C 1
ATOM 715 O O . ALA A 1 90 ? 1.987 9.299 13.235 1.00 96.25 90 ALA A O 1
ATOM 716 N N . MET A 1 91 ? 0.708 7.990 14.530 1.00 97.25 91 MET A N 1
ATOM 717 C CA . MET A 1 91 ? 1.151 6.718 13.951 1.00 97.25 91 MET A CA 1
ATOM 718 C C . MET A 1 91 ? 0.665 6.520 12.510 1.00 97.25 91 MET A C 1
ATOM 720 O O . MET A 1 91 ? 1.441 6.053 11.680 1.00 97.25 91 MET A O 1
ATOM 724 N N . ALA A 1 92 ? -0.570 6.908 12.186 1.00 96.06 92 ALA A N 1
ATOM 725 C CA . ALA A 1 92 ? -1.064 6.928 10.810 1.00 96.06 92 ALA A CA 1
ATOM 726 C C . ALA A 1 92 ? -0.187 7.842 9.946 1.00 96.06 92 ALA A C 1
ATOM 728 O O . ALA A 1 92 ? 0.373 7.400 8.948 1.00 96.06 92 ALA A O 1
ATOM 729 N N . ARG A 1 93 ? 0.067 9.075 10.407 1.00 95.88 93 ARG A N 1
ATOM 730 C CA . ARG A 1 93 ? 0.916 10.037 9.692 1.00 95.88 93 ARG A CA 1
ATOM 731 C C . ARG A 1 93 ? 2.352 9.549 9.494 1.00 95.88 93 ARG A C 1
ATOM 733 O O . ARG A 1 93 ? 2.977 9.911 8.500 1.00 95.88 93 ARG A O 1
ATOM 740 N N . ARG A 1 94 ? 2.892 8.743 10.417 1.00 96.69 94 ARG A N 1
ATOM 741 C CA . ARG A 1 94 ? 4.199 8.087 10.239 1.00 96.69 94 ARG A CA 1
ATOM 742 C C . ARG A 1 94 ? 4.184 7.131 9.049 1.00 96.69 94 ARG A C 1
ATOM 744 O O . ARG A 1 94 ? 5.066 7.247 8.209 1.00 96.69 94 ARG A O 1
ATOM 751 N N . MET A 1 95 ? 3.179 6.260 8.960 1.00 96.44 95 MET A N 1
ATOM 752 C CA . MET A 1 95 ? 3.012 5.353 7.820 1.00 96.44 95 MET A CA 1
ATOM 753 C C . MET A 1 95 ? 2.839 6.135 6.517 1.00 96.44 95 MET A C 1
ATOM 755 O O . MET A 1 95 ? 3.571 5.889 5.567 1.00 96.44 95 MET A O 1
ATOM 759 N N . SER A 1 96 ? 1.967 7.150 6.492 1.00 95.75 96 SER A N 1
ATOM 760 C CA . SER A 1 96 ? 1.739 7.968 5.292 1.00 95.75 96 SER A CA 1
ATOM 761 C C . SER A 1 96 ? 3.020 8.624 4.775 1.00 95.75 96 SER A C 1
ATOM 763 O O . SER A 1 96 ? 3.244 8.702 3.572 1.00 95.75 96 SER A O 1
ATOM 765 N N . ARG A 1 97 ? 3.868 9.118 5.689 1.00 96.00 97 ARG A N 1
ATOM 766 C CA . ARG A 1 97 ? 5.155 9.733 5.339 1.00 96.00 97 ARG A CA 1
ATOM 767 C C . ARG A 1 97 ? 6.156 8.718 4.800 1.00 96.00 97 ARG A C 1
ATOM 769 O O . ARG A 1 97 ? 6.936 9.086 3.933 1.00 96.00 97 ARG A O 1
ATOM 776 N N . GLU A 1 98 ? 6.156 7.495 5.322 1.00 96.19 98 GLU A N 1
ATOM 777 C CA . GLU A 1 98 ? 7.054 6.443 4.842 1.00 96.19 98 GLU A CA 1
ATOM 778 C C . GLU A 1 98 ? 6.632 5.939 3.466 1.00 96.19 98 GLU A C 1
ATOM 780 O O . GLU A 1 98 ? 7.467 5.866 2.575 1.00 96.19 98 GLU A O 1
ATOM 785 N N . VAL A 1 99 ? 5.333 5.706 3.255 1.00 93.88 99 VAL A N 1
ATOM 786 C CA . VAL A 1 99 ? 4.799 5.359 1.931 1.00 93.88 99 VAL A CA 1
ATOM 787 C C . VAL A 1 99 ? 5.125 6.462 0.927 1.00 93.88 99 VAL A C 1
ATOM 789 O O . VAL A 1 99 ? 5.647 6.169 -0.138 1.00 93.88 99 VAL A O 1
ATOM 792 N N . LEU A 1 100 ? 4.922 7.737 1.283 1.00 92.81 100 LEU A N 1
ATOM 793 C CA . LEU A 1 100 ? 5.295 8.851 0.407 1.00 92.81 100 LEU A CA 1
ATOM 794 C C . LEU A 1 100 ? 6.797 8.861 0.086 1.00 92.81 100 LEU A C 1
ATOM 796 O O . LEU A 1 100 ? 7.170 9.090 -1.061 1.00 92.81 100 LEU A O 1
ATOM 800 N N . ARG A 1 101 ? 7.658 8.638 1.089 1.00 93.62 101 ARG A N 1
ATOM 801 C CA . ARG A 1 101 ? 9.110 8.584 0.879 1.00 93.62 101 ARG A CA 1
ATOM 802 C C . ARG A 1 101 ? 9.470 7.453 -0.077 1.00 93.62 101 ARG A C 1
ATOM 804 O O . ARG A 1 101 ? 10.229 7.692 -1.004 1.00 93.62 101 ARG A O 1
ATOM 811 N N . LEU A 1 102 ? 8.899 6.271 0.131 1.00 92.25 102 LEU A N 1
ATOM 812 C CA . LEU A 1 102 ? 9.118 5.107 -0.716 1.00 92.25 102 LEU A CA 1
ATOM 813 C C . LEU A 1 102 ? 8.673 5.372 -2.159 1.00 92.25 102 LEU A C 1
ATOM 815 O O . LEU A 1 102 ? 9.420 5.079 -3.080 1.00 92.25 102 LEU A O 1
ATOM 819 N N . THR A 1 103 ? 7.495 5.968 -2.359 1.00 90.12 103 THR A N 1
ATOM 820 C CA . THR A 1 103 ? 6.969 6.270 -3.699 1.00 90.12 103 THR A CA 1
ATOM 821 C C . THR A 1 103 ? 7.783 7.340 -4.430 1.00 90.12 103 THR A C 1
ATOM 823 O O . THR A 1 103 ? 7.873 7.290 -5.647 1.00 90.12 103 THR A O 1
ATOM 826 N N . LEU A 1 104 ? 8.371 8.308 -3.718 1.00 90.69 104 LEU A N 1
ATOM 827 C CA . LEU A 1 104 ? 9.149 9.389 -4.342 1.00 90.69 104 LEU A CA 1
ATOM 828 C C . LEU A 1 104 ? 10.641 9.086 -4.495 1.00 90.69 104 LEU A C 1
ATOM 830 O O . LEU A 1 104 ? 11.300 9.692 -5.334 1.00 90.69 104 LEU A O 1
ATOM 834 N N . HIS A 1 105 ? 11.203 8.262 -3.613 1.00 91.62 105 HIS A N 1
ATOM 835 C CA . HIS A 1 105 ? 12.655 8.118 -3.480 1.00 91.62 105 HIS A CA 1
ATOM 836 C C . HIS A 1 105 ? 13.127 6.664 -3.427 1.00 91.62 105 HIS A C 1
ATOM 838 O O . HIS A 1 105 ? 14.333 6.434 -3.395 1.00 91.62 105 HIS A O 1
ATOM 844 N N . GLY A 1 106 ? 12.218 5.689 -3.365 1.00 89.25 106 GLY A N 1
ATOM 845 C CA . GLY A 1 106 ? 12.575 4.300 -3.091 1.00 89.25 106 GLY A CA 1
ATOM 846 C C . GLY A 1 106 ? 13.179 4.104 -1.693 1.00 89.25 106 GLY A C 1
ATOM 847 O O . GLY A 1 106 ? 13.081 4.959 -0.807 1.00 89.25 106 GLY A O 1
ATOM 848 N N . THR A 1 107 ? 13.788 2.938 -1.475 1.00 90.38 107 THR A N 1
ATOM 849 C CA . THR A 1 107 ? 14.525 2.603 -0.239 1.00 90.38 107 THR A CA 1
ATOM 850 C C . THR A 1 107 ? 16.037 2.722 -0.393 1.00 90.38 107 THR A C 1
ATOM 852 O O . THR A 1 107 ? 16.741 2.948 0.593 1.00 90.38 107 THR A O 1
ATOM 855 N N . MET A 1 108 ? 16.542 2.538 -1.611 1.00 91.56 108 MET A N 1
ATOM 856 C CA . MET A 1 108 ? 17.961 2.423 -1.931 1.00 91.56 108 MET A CA 1
ATOM 857 C C . MET A 1 108 ? 18.302 3.344 -3.100 1.00 91.56 108 MET A C 1
ATOM 859 O O . MET A 1 108 ? 17.446 3.669 -3.916 1.00 91.56 108 MET A O 1
ATOM 863 N N . ARG A 1 109 ? 19.565 3.772 -3.159 1.00 91.25 109 ARG A N 1
ATOM 864 C CA . ARG A 1 109 ? 20.098 4.591 -4.251 1.00 91.25 109 ARG A CA 1
ATOM 865 C C . ARG A 1 109 ? 20.858 3.691 -5.226 1.00 91.25 109 ARG A C 1
ATOM 867 O O . ARG A 1 109 ? 21.807 3.053 -4.762 1.00 91.25 109 ARG A O 1
ATOM 874 N N . PRO A 1 110 ? 20.488 3.624 -6.515 1.00 91.25 110 PRO A N 1
ATOM 875 C CA . PRO A 1 110 ? 21.101 2.694 -7.465 1.00 91.25 110 PRO A CA 1
ATOM 876 C C . PRO A 1 110 ? 22.604 2.945 -7.646 1.00 91.25 110 PRO A C 1
ATOM 878 O O . PRO A 1 110 ? 23.374 2.003 -7.803 1.00 91.25 110 PRO A O 1
ATOM 881 N N . GLU A 1 111 ? 23.065 4.190 -7.501 1.00 93.50 111 GLU A N 1
ATOM 882 C CA . GLU A 1 111 ? 24.481 4.555 -7.644 1.00 93.50 111 GLU A CA 1
ATOM 883 C C . GLU A 1 111 ? 25.378 3.907 -6.580 1.00 93.50 111 GLU A C 1
ATOM 885 O O . GLU A 1 111 ? 26.592 3.818 -6.760 1.00 93.50 111 GLU A O 1
ATOM 890 N N . ALA A 1 112 ? 24.796 3.477 -5.457 1.00 95.94 112 ALA A N 1
ATOM 891 C CA . ALA A 1 112 ? 25.511 2.782 -4.392 1.00 95.94 112 ALA A CA 1
ATOM 892 C C . ALA A 1 112 ? 25.515 1.252 -4.558 1.00 95.94 112 ALA A C 1
ATOM 894 O O . ALA A 1 112 ? 26.285 0.597 -3.860 1.00 95.94 112 ALA A O 1
ATOM 895 N N . PHE A 1 113 ? 24.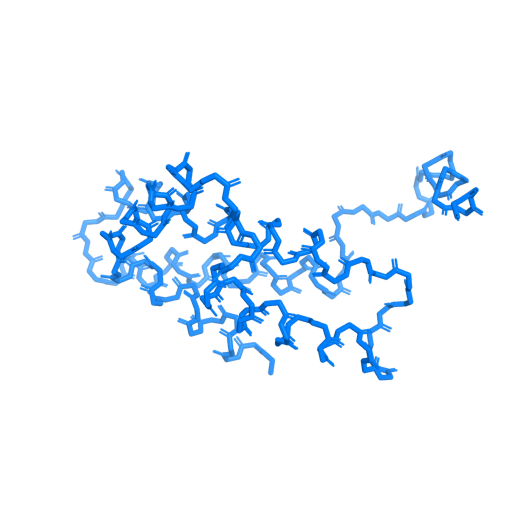678 0.702 -5.448 1.00 95.06 113 PHE A N 1
ATOM 896 C CA . PHE A 1 113 ? 24.487 -0.743 -5.631 1.00 95.06 113 PHE A CA 1
ATOM 897 C C . PHE A 1 113 ? 24.341 -1.129 -7.119 1.00 95.06 113 PHE A C 1
ATOM 899 O O . PHE A 1 113 ? 23.279 -1.617 -7.523 1.00 95.06 113 PHE A O 1
ATOM 906 N N . PRO A 1 114 ? 25.370 -0.911 -7.963 1.00 93.88 114 PRO A N 1
ATOM 907 C CA . PRO A 1 114 ? 25.284 -1.192 -9.400 1.00 93.88 114 PRO A CA 1
ATOM 908 C C . PRO A 1 114 ? 24.914 -2.646 -9.728 1.00 93.88 114 PRO A C 1
ATOM 910 O O . PRO A 1 114 ? 24.229 -2.908 -10.712 1.00 93.88 114 PRO A O 1
ATOM 913 N N . GLU A 1 115 ? 25.334 -3.596 -8.892 1.00 95.50 115 GLU A N 1
ATOM 914 C CA . GLU A 1 115 ? 25.023 -5.019 -9.030 1.00 95.50 115 GLU A CA 1
ATOM 915 C C . GLU A 1 115 ? 23.531 -5.332 -8.871 1.00 95.50 115 GLU A C 1
ATOM 917 O O . GLU A 1 115 ? 23.035 -6.262 -9.499 1.00 95.50 115 GLU A O 1
ATOM 922 N N . LEU A 1 116 ? 22.806 -4.555 -8.059 1.00 93.69 116 LEU A N 1
ATOM 923 C CA . LEU A 1 116 ? 21.363 -4.724 -7.896 1.00 93.69 116 LEU A CA 1
ATOM 924 C C . LEU A 1 116 ? 20.597 -4.105 -9.064 1.00 93.69 116 LEU A C 1
ATOM 926 O O . LEU A 1 116 ? 19.582 -4.658 -9.472 1.00 93.69 116 LEU A O 1
ATOM 930 N N . GLN A 1 117 ? 21.092 -2.993 -9.621 1.00 92.75 117 GLN A N 1
ATOM 931 C CA . GLN A 1 117 ? 20.507 -2.393 -10.821 1.00 92.75 117 GLN A CA 1
ATOM 932 C C . GLN A 1 117 ? 20.609 -3.345 -12.019 1.00 92.75 117 GLN A C 1
ATOM 934 O O . GLN A 1 117 ? 19.630 -3.513 -12.736 1.00 92.75 117 GLN A O 1
ATOM 939 N N . ALA A 1 118 ? 21.745 -4.034 -12.182 1.00 92.69 118 ALA A N 1
ATOM 940 C CA . ALA A 1 118 ? 21.918 -5.016 -13.252 1.00 92.69 118 ALA A CA 1
ATOM 941 C C . ALA A 1 118 ? 20.845 -6.121 -13.220 1.00 92.69 118 ALA A C 1
ATOM 943 O O . ALA A 1 118 ? 20.315 -6.480 -14.263 1.00 92.69 118 ALA A O 1
ATOM 944 N N . LEU A 1 119 ? 20.456 -6.598 -12.030 1.00 92.06 119 LEU A N 1
ATOM 945 C CA . LEU A 1 119 ? 19.387 -7.597 -11.883 1.00 92.06 119 LEU A CA 1
ATOM 946 C C . LEU A 1 119 ? 18.000 -7.072 -12.285 1.00 92.06 119 LEU A C 1
ATOM 948 O O . LEU A 1 119 ? 17.146 -7.866 -12.668 1.00 92.06 119 LEU A O 1
ATOM 952 N N . LEU A 1 120 ? 17.755 -5.763 -12.163 1.00 89.06 120 LEU A N 1
ATOM 953 C CA . LEU A 1 120 ? 16.500 -5.144 -12.600 1.00 89.06 120 LEU A CA 1
ATOM 954 C C . LEU A 1 120 ? 16.473 -4.924 -14.116 1.00 89.06 120 LEU A C 1
ATOM 956 O O . LEU A 1 120 ? 15.413 -5.050 -14.716 1.00 89.06 120 LEU A O 1
ATOM 960 N N . ASP A 1 121 ? 17.623 -4.631 -14.725 1.00 86.69 121 ASP A N 1
ATOM 961 C CA . ASP A 1 121 ? 17.746 -4.398 -16.171 1.00 86.69 121 ASP A CA 1
ATOM 962 C C . ASP A 1 121 ? 17.699 -5.706 -16.995 1.00 86.69 121 ASP A C 1
ATOM 964 O O . ASP A 1 121 ? 17.537 -5.669 -18.215 1.00 86.69 121 ASP A O 1
ATOM 968 N N . GLU A 1 122 ? 17.867 -6.865 -16.346 1.00 82.25 122 GLU A N 1
ATOM 969 C CA . GLU A 1 122 ? 17.802 -8.199 -16.964 1.00 82.25 122 GLU A CA 1
ATOM 970 C C . GLU A 1 122 ? 16.365 -8.721 -17.190 1.00 82.25 122 GLU A C 1
ATOM 972 O O . GLU A 1 122 ? 16.196 -9.714 -17.904 1.00 82.25 122 GLU A O 1
ATOM 977 N N . ALA A 1 123 ? 15.350 -8.083 -16.590 1.00 58.84 123 ALA A N 1
ATOM 978 C CA . ALA A 1 123 ? 13.940 -8.499 -16.608 1.00 58.84 123 ALA A CA 1
ATOM 979 C C . ALA A 1 123 ? 13.118 -7.817 -17.717 1.00 58.84 123 ALA A C 1
ATOM 981 O O . ALA A 1 123 ? 12.237 -8.506 -18.286 1.00 58.84 123 ALA A O 1
#

Secondary structure (DSSP, 8-state):
-HHHHHHHHHHHHH-HHHHHHHHHHHHH-S-GGG-HHHHHHHHHHHHHHTSTTSPTT--HHHHHHHHHHHHHHHHHHHHHH--SHHHHHHHHHHHHHHHHHHHHH-SS-GGG-HHHHHHHHT-

pLDDT: mean 91.01, std 5.63, range [58.84, 97.25]

Mean predicted aligned error: 4.0 Å

Radius of gyration: 16.14 Å; Cα contacts (8 Å, |Δi|>4): 74; chains: 1; bounding box: 39×33×41 Å

Solvent-accessible surface area (backbone atoms only — not comparable to full-atom values): 6992 Å² total; per-residue (Å²): 110,69,66,57,49,37,47,52,30,40,48,29,56,76,37,47,64,59,39,49,52,50,51,50,53,50,75,68,43,96,57,61,84,74,36,65,67,56,52,54,50,29,54,53,38,38,58,50,47,72,33,98,86,41,68,82,91,61,57,31,65,64,51,36,52,58,52,49,54,48,48,50,50,48,29,59,58,40,62,77,75,38,89,47,72,68,47,42,52,53,51,17,51,50,51,25,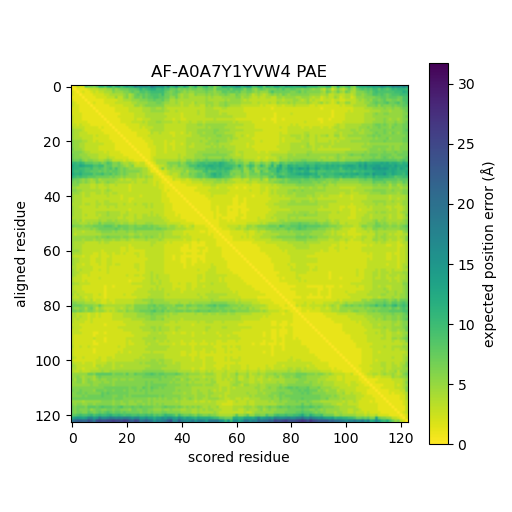53,49,54,50,41,40,75,75,59,49,93,66,61,58,92,82,37,62,75,61,48,53,64,61,76,74,112

Foldseek 3Di:
DLCVLLVLLLCLLVCLVVLVVLVVVCVPDPCNVPDPVLVVLLVVQVVVCPDPPADPPDPSSVVSVVSSVCSNCQNVVQVVPDDDPVSSSVSSVVSSVVVVCCRVPNDDDCVVPVVVVVVVVVD